Protein AF-D6PJL1-F1 (afdb_monomer_lite)

Organism: NCBI:txid743603

Sequence (103 aa):
MKKSVTLFTAVFIALPLMNCSSAPKKDPMLELKQLITLYEQDRPKFVVQKQNIIQESGCARANRLRAAADTLASEAAMQPGDSDTIVRIQMEMQQAQKECEAR

Structure (mmCIF, N/CA/C/O backbone):
data_AF-D6PJL1-F1
#
_entry.id   AF-D6PJL1-F1
#
loop_
_atom_site.group_PDB
_atom_site.id
_atom_site.type_symbol
_atom_site.label_atom_id
_atom_site.label_alt_id
_atom_site.label_comp_id
_atom_site.label_asym_id
_atom_site.label_entity_id
_atom_site.label_seq_id
_atom_site.pdbx_PDB_ins_code
_atom_site.Cartn_x
_atom_site.Cartn_y
_atom_site.Cartn_z
_atom_site.occupancy
_atom_site.B_iso_or_equiv
_atom_site.auth_seq_id
_atom_site.auth_comp_id
_atom_site.auth_asym_id
_atom_site.auth_atom_id
_atom_site.pdbx_PDB_model_num
ATOM 1 N N . MET A 1 1 ? -8.270 49.785 -64.379 1.00 43.12 1 MET A N 1
ATOM 2 C CA . MET A 1 1 ? -8.338 50.038 -62.922 1.00 43.12 1 MET A CA 1
ATOM 3 C C . MET A 1 1 ? -7.620 48.898 -62.200 1.00 43.12 1 MET A C 1
ATOM 5 O O . MET A 1 1 ? -8.167 47.808 -62.113 1.00 43.12 1 MET A O 1
ATOM 9 N N . LYS A 1 2 ? -6.355 49.099 -61.802 1.00 40.72 2 LYS A N 1
ATOM 10 C CA . LYS A 1 2 ? -5.525 48.103 -61.095 1.00 40.72 2 LYS A CA 1
ATOM 11 C C . LYS A 1 2 ? -5.709 48.299 -59.587 1.00 40.72 2 LYS A C 1
ATOM 13 O O . LYS A 1 2 ? -5.487 49.402 -59.099 1.00 40.72 2 LYS A O 1
ATOM 18 N N . LYS A 1 3 ? -6.146 47.260 -58.871 1.00 47.81 3 LYS A N 1
ATOM 19 C CA . LYS A 1 3 ? -6.275 47.266 -57.408 1.00 47.81 3 LYS A CA 1
ATOM 20 C C . LYS A 1 3 ? -4.922 46.891 -56.795 1.00 47.81 3 LYS A C 1
ATOM 22 O O . LYS A 1 3 ? -4.499 45.749 -56.931 1.00 47.81 3 LYS A O 1
ATOM 27 N N . SER A 1 4 ? -4.269 47.851 -56.145 1.00 48.78 4 SER A N 1
ATOM 28 C CA . SER A 1 4 ? -3.229 47.594 -55.143 1.00 48.78 4 SER A CA 1
ATOM 29 C C . SER A 1 4 ? -3.907 47.497 -53.784 1.00 48.78 4 SER A C 1
ATOM 31 O O . SER A 1 4 ? -4.576 48.445 -53.381 1.00 48.78 4 SER A O 1
ATOM 33 N N . VAL A 1 5 ? -3.726 46.383 -53.077 1.00 51.28 5 VAL A N 1
ATOM 34 C CA . VAL A 1 5 ? -3.953 46.323 -51.630 1.00 51.28 5 VAL A CA 1
ATOM 35 C C . VAL A 1 5 ? -2.747 45.638 -51.001 1.00 51.28 5 VAL A C 1
ATOM 37 O O . VAL A 1 5 ? -2.339 44.548 -51.393 1.00 51.28 5 VAL A O 1
ATOM 40 N N . THR A 1 6 ? -2.155 46.391 -50.090 1.00 53.69 6 THR A N 1
ATOM 41 C CA . THR A 1 6 ? -0.878 46.229 -49.410 1.00 53.69 6 THR A CA 1
ATOM 42 C C . THR A 1 6 ? -0.879 45.040 -48.444 1.00 53.69 6 THR A C 1
ATOM 44 O O . THR A 1 6 ? -1.856 44.816 -47.732 1.00 53.69 6 THR A O 1
ATOM 47 N N . LEU A 1 7 ? 0.235 44.299 -48.421 1.00 49.84 7 LEU A N 1
ATOM 48 C CA . LEU A 1 7 ? 0.531 43.213 -47.483 1.00 49.84 7 LEU A CA 1
ATOM 49 C C . LEU A 1 7 ? 0.467 43.700 -46.024 1.00 49.84 7 LEU A C 1
ATOM 51 O O . LEU A 1 7 ? 1.181 44.630 -45.656 1.00 49.84 7 LEU A O 1
ATOM 55 N N . PHE A 1 8 ? -0.294 42.999 -45.182 1.00 47.38 8 PHE A N 1
ATOM 56 C CA . PHE A 1 8 ? -0.097 42.999 -43.732 1.00 47.38 8 PHE A CA 1
ATOM 57 C C . PHE A 1 8 ? 0.688 41.744 -43.350 1.00 47.38 8 PHE A C 1
ATOM 59 O O . PHE A 1 8 ? 0.154 40.637 -43.301 1.00 47.38 8 PHE A O 1
ATOM 66 N N . THR A 1 9 ? 1.980 41.923 -43.103 1.00 54.47 9 THR A N 1
ATOM 67 C CA . THR A 1 9 ? 2.867 40.908 -42.537 1.00 54.47 9 THR A CA 1
ATOM 68 C C . THR A 1 9 ? 2.539 40.762 -41.050 1.00 54.47 9 THR A C 1
ATOM 70 O O . THR A 1 9 ? 3.019 41.528 -40.218 1.00 54.47 9 THR A O 1
ATOM 73 N N . ALA A 1 10 ? 1.689 39.797 -40.698 1.00 56.91 10 ALA A N 1
ATOM 74 C CA . ALA A 1 10 ? 1.523 39.373 -39.313 1.00 56.91 10 ALA A CA 1
ATOM 75 C C . ALA A 1 10 ? 2.701 38.460 -38.944 1.00 56.91 10 ALA A C 1
ATOM 77 O O . ALA A 1 10 ? 2.773 37.304 -39.359 1.00 56.91 10 ALA A O 1
ATOM 78 N N . VAL A 1 11 ? 3.656 39.009 -38.195 1.00 50.44 11 VAL A N 1
ATOM 79 C CA . VAL A 1 11 ? 4.728 38.251 -37.544 1.00 50.44 11 VAL A CA 1
ATOM 80 C C . VAL A 1 11 ? 4.085 37.380 -36.465 1.00 50.44 11 VAL A C 1
ATOM 82 O O . VAL A 1 11 ? 3.757 37.851 -35.379 1.00 50.44 11 VAL A O 1
ATOM 85 N N . PHE A 1 12 ? 3.868 36.103 -36.780 1.00 52.56 12 PHE A N 1
ATOM 86 C CA . PHE A 1 12 ? 3.524 35.090 -35.791 1.00 52.56 12 PHE A CA 1
ATOM 87 C C . PHE A 1 12 ? 4.777 34.774 -34.976 1.00 52.56 12 PHE A C 1
ATOM 89 O O . PHE A 1 12 ? 5.690 34.091 -35.436 1.00 52.56 12 PHE A O 1
ATOM 96 N N . ILE A 1 13 ? 4.818 35.296 -33.754 1.00 58.56 13 ILE A N 1
ATOM 97 C CA . ILE A 1 13 ? 5.782 34.897 -32.733 1.00 58.56 13 ILE A CA 1
ATOM 98 C C . ILE A 1 13 ? 5.422 33.462 -32.332 1.00 58.56 13 ILE A C 1
ATOM 100 O O . ILE A 1 13 ? 4.559 33.234 -31.487 1.00 58.56 13 ILE A O 1
ATOM 104 N N . ALA A 1 14 ? 6.057 32.482 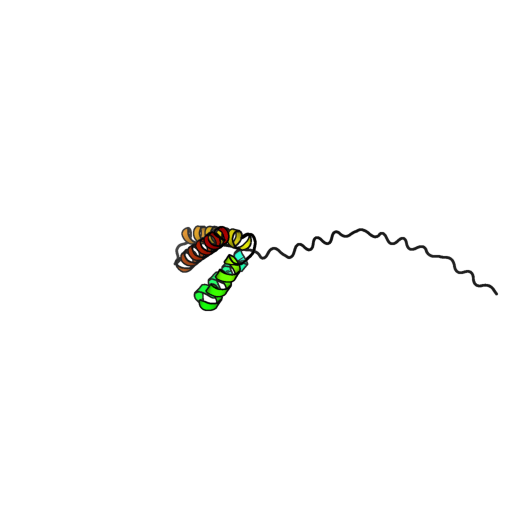-32.972 1.00 51.84 14 ALA A N 1
ATOM 105 C CA . ALA A 1 14 ? 6.023 31.096 -32.532 1.00 51.84 14 ALA A CA 1
ATOM 106 C C . ALA A 1 14 ? 6.932 30.956 -31.303 1.00 51.84 14 ALA A C 1
ATOM 108 O O . ALA A 1 14 ? 8.104 30.603 -31.410 1.00 51.84 14 ALA A O 1
ATOM 109 N N . LEU A 1 15 ? 6.393 31.267 -30.122 1.00 56.78 15 LEU A N 1
ATOM 110 C CA . LEU A 1 15 ? 6.941 30.743 -28.876 1.00 56.78 15 LEU A CA 1
ATOM 111 C C . LEU A 1 15 ? 6.747 29.220 -28.899 1.00 56.78 15 LEU A C 1
ATOM 113 O O . LEU A 1 15 ? 5.598 28.774 -28.979 1.00 56.78 15 LEU A O 1
ATOM 117 N N . PRO A 1 16 ? 7.809 28.401 -28.799 1.00 44.00 16 PRO A N 1
ATOM 118 C CA . PRO A 1 16 ? 7.633 27.017 -28.413 1.00 44.00 16 PRO A CA 1
ATOM 119 C C . PRO A 1 16 ? 7.187 27.043 -26.952 1.00 44.00 16 PRO A C 1
ATOM 121 O O . PRO A 1 16 ? 7.999 27.093 -26.030 1.00 44.00 16 PRO A O 1
ATOM 124 N N . LEU A 1 17 ? 5.871 27.057 -26.735 1.00 49.62 17 LEU A N 1
ATOM 125 C CA . LEU A 1 17 ? 5.304 26.618 -25.474 1.00 49.62 17 LEU A CA 1
ATOM 126 C C . LEU A 1 17 ? 5.758 25.170 -25.325 1.00 49.62 17 LEU A C 1
ATOM 128 O O . LEU A 1 17 ? 5.206 24.261 -25.944 1.00 49.62 17 LEU A O 1
ATOM 132 N N . MET A 1 18 ? 6.824 24.982 -24.548 1.00 51.22 18 MET A N 1
ATOM 133 C CA . MET A 1 18 ? 7.144 23.720 -23.912 1.00 51.22 18 MET A CA 1
ATOM 134 C C . MET A 1 18 ? 5.905 23.329 -23.116 1.00 51.22 18 MET A C 1
ATOM 136 O O . MET A 1 18 ? 5.737 23.695 -21.956 1.00 51.22 18 MET A O 1
ATOM 140 N N . ASN A 1 19 ? 4.998 22.621 -23.778 1.00 43.97 19 ASN A N 1
ATOM 141 C CA . ASN A 1 19 ? 3.922 21.903 -23.143 1.00 43.97 19 ASN A CA 1
ATOM 142 C C . ASN A 1 19 ? 4.582 20.721 -22.430 1.00 43.97 19 ASN A C 1
ATOM 144 O O . ASN A 1 19 ? 4.570 19.588 -22.907 1.00 43.97 19 ASN A O 1
ATOM 148 N N . CYS A 1 20 ? 5.230 21.007 -21.300 1.00 49.91 20 CYS A N 1
ATOM 149 C CA . CYS A 1 20 ? 5.453 20.015 -20.270 1.00 49.91 20 CYS A CA 1
ATOM 150 C C . CYS A 1 20 ? 4.059 19.601 -19.802 1.00 49.91 20 CYS A C 1
ATOM 152 O O . CYS A 1 20 ? 3.506 20.174 -18.867 1.00 49.91 20 CYS A O 1
ATOM 154 N N . SER A 1 21 ? 3.483 18.617 -20.494 1.00 45.19 21 SER A N 1
ATOM 155 C CA . SER A 1 21 ? 2.363 17.812 -20.023 1.00 45.19 21 SER A CA 1
ATOM 156 C C . SER A 1 21 ? 2.820 17.051 -18.780 1.00 45.19 21 SER A C 1
ATOM 158 O O . SER A 1 21 ? 3.014 15.838 -18.801 1.00 45.19 21 SER A O 1
ATOM 160 N N . SER A 1 22 ? 3.023 17.758 -17.671 1.00 45.81 22 SER A N 1
ATOM 161 C CA . SER A 1 22 ? 2.981 17.158 -16.351 1.00 45.81 22 SER A CA 1
ATOM 162 C C . SER A 1 22 ? 1.528 16.779 -16.121 1.00 45.81 22 SER A C 1
ATOM 164 O O . SER A 1 22 ? 0.739 17.573 -15.609 1.00 45.81 22 SER A O 1
ATOM 166 N N . ALA A 1 23 ? 1.166 15.570 -16.558 1.00 53.62 23 ALA A N 1
ATOM 167 C CA . ALA A 1 23 ? -0.012 14.883 -16.060 1.00 53.62 23 ALA A CA 1
ATOM 168 C C . ALA A 1 23 ? -0.054 15.096 -14.537 1.00 53.62 23 ALA A C 1
ATOM 170 O O . ALA A 1 23 ? 0.995 14.945 -13.895 1.00 53.62 23 ALA A O 1
ATOM 171 N N . PRO A 1 24 ? -1.196 15.505 -13.956 1.00 48.66 24 PRO A N 1
ATOM 172 C CA . PRO A 1 24 ? -1.263 15.763 -12.528 1.00 48.66 24 PRO A CA 1
ATOM 173 C C . PRO A 1 24 ? -0.772 14.505 -11.818 1.00 48.66 24 PRO A C 1
ATOM 175 O O . PRO A 1 24 ? -1.336 13.423 -12.000 1.00 48.66 24 PRO A O 1
ATOM 178 N N . LYS A 1 25 ? 0.336 14.624 -11.073 1.00 56.34 25 LYS A N 1
ATOM 179 C CA . LYS A 1 25 ? 0.808 13.539 -10.215 1.00 56.34 25 LYS A CA 1
ATOM 180 C C . LYS A 1 25 ? -0.364 13.230 -9.288 1.00 56.34 25 LYS A C 1
ATOM 182 O O . LYS A 1 25 ? -0.719 14.078 -8.474 1.00 56.34 25 LYS A O 1
ATOM 187 N N . LYS A 1 26 ? -1.022 12.081 -9.482 1.00 70.56 26 LYS A N 1
ATOM 188 C CA . LYS A 1 26 ? -2.114 11.639 -8.608 1.00 70.56 26 LYS A CA 1
ATOM 189 C C . LYS A 1 26 ? -1.592 11.694 -7.175 1.00 70.56 26 LYS A C 1
ATOM 191 O O . LYS A 1 26 ? -0.540 11.118 -6.898 1.00 70.56 26 LYS A O 1
ATOM 196 N N . ASP A 1 27 ? -2.288 12.434 -6.317 1.00 89.94 27 ASP A N 1
ATOM 197 C CA . ASP A 1 27 ? -1.929 12.567 -4.909 1.00 89.94 27 ASP A CA 1
ATOM 198 C C . ASP A 1 27 ? -1.885 11.162 -4.278 1.00 89.94 27 ASP A C 1
ATOM 200 O O . ASP A 1 27 ? -2.907 10.462 -4.289 1.00 89.94 27 ASP A O 1
ATOM 204 N N . PRO A 1 28 ? -0.722 10.716 -3.765 1.00 93.44 28 PRO A N 1
ATOM 205 C CA . PRO A 1 28 ? -0.579 9.377 -3.212 1.00 93.44 28 PRO A CA 1
ATOM 206 C C . PRO A 1 28 ? -1.486 9.147 -1.999 1.00 93.44 28 PRO A C 1
ATOM 208 O O . PRO A 1 28 ? -1.896 8.013 -1.776 1.00 93.44 28 PRO A O 1
ATOM 211 N N . MET A 1 29 ? -1.855 10.192 -1.252 1.00 95.19 29 MET A N 1
ATOM 212 C CA . MET A 1 29 ? -2.764 10.068 -0.113 1.00 95.19 29 MET A CA 1
ATOM 213 C C . MET A 1 29 ? -4.209 9.841 -0.568 1.00 95.19 29 MET A C 1
ATOM 215 O O . MET A 1 29 ? -4.923 9.018 0.004 1.00 95.19 29 MET A O 1
ATOM 219 N N . LEU A 1 30 ? -4.651 10.531 -1.624 1.00 95.25 30 LEU A N 1
ATOM 220 C CA . LEU A 1 30 ? -5.977 10.304 -2.207 1.00 95.25 30 LEU A CA 1
ATOM 221 C C . LEU A 1 30 ? -6.082 8.893 -2.795 1.00 95.25 30 LEU A C 1
ATOM 223 O O . LEU A 1 30 ? -7.077 8.201 -2.587 1.00 95.25 30 LEU A O 1
ATOM 227 N N . GLU A 1 31 ? -5.043 8.464 -3.507 1.00 95.19 31 GLU A N 1
ATOM 228 C CA . GLU A 1 31 ? -4.963 7.118 -4.065 1.00 95.19 31 GLU A CA 1
ATOM 229 C C . GLU A 1 31 ? -4.954 6.050 -2.959 1.00 95.19 31 GLU A C 1
ATOM 231 O O . GLU A 1 31 ? -5.690 5.067 -3.043 1.00 95.19 31 GLU A O 1
ATOM 236 N N . LEU A 1 32 ? -4.200 6.266 -1.879 1.00 96.75 32 LEU A N 1
ATOM 237 C CA . LEU A 1 32 ? -4.200 5.375 -0.722 1.00 96.75 32 LEU A CA 1
ATOM 238 C C . LEU A 1 32 ? -5.581 5.284 -0.062 1.00 96.75 32 LEU A C 1
ATOM 240 O O . LEU A 1 32 ? -6.030 4.186 0.255 1.00 96.75 32 LEU A O 1
ATOM 244 N N . LYS A 1 33 ? -6.294 6.405 0.100 1.00 95.62 33 LYS A N 1
ATOM 245 C CA . LYS A 1 33 ? -7.666 6.408 0.638 1.00 95.62 33 LYS A CA 1
ATOM 246 C C . LYS A 1 33 ? -8.621 5.584 -0.221 1.00 95.62 33 LYS A C 1
ATOM 248 O O . LYS A 1 33 ? -9.421 4.830 0.322 1.00 95.62 33 LYS A O 1
ATOM 253 N N . GLN A 1 34 ? -8.495 5.658 -1.546 1.00 96.06 34 GLN A N 1
ATOM 254 C CA . GLN A 1 34 ? -9.262 4.792 -2.447 1.00 96.06 34 GLN A CA 1
ATOM 255 C C . GLN A 1 34 ? -8.924 3.312 -2.226 1.00 96.06 34 GLN A C 1
ATOM 257 O O . GLN A 1 34 ? -9.828 2.482 -2.195 1.00 96.06 34 GLN A O 1
ATOM 262 N N . LEU A 1 35 ? -7.646 2.972 -2.029 1.00 96.56 35 LEU A N 1
ATOM 263 C CA . LEU A 1 35 ? -7.229 1.600 -1.722 1.00 96.56 35 LEU A CA 1
ATOM 264 C C . LEU A 1 35 ? -7.771 1.112 -0.372 1.00 96.56 35 LEU A C 1
ATOM 266 O O . LEU A 1 35 ? -8.193 -0.037 -0.291 1.00 96.56 35 LEU A O 1
ATOM 270 N N . ILE A 1 36 ? -7.821 1.970 0.651 1.00 96.25 36 ILE A N 1
ATOM 271 C CA . ILE A 1 36 ? -8.448 1.660 1.947 1.00 96.25 36 ILE A CA 1
ATOM 272 C C . ILE A 1 36 ? -9.934 1.352 1.749 1.00 96.25 36 ILE A C 1
ATOM 274 O O . ILE A 1 36 ? -10.396 0.294 2.167 1.00 96.25 36 ILE A O 1
ATOM 278 N N . THR A 1 37 ? -10.663 2.208 1.026 1.00 96.50 37 THR A N 1
ATOM 279 C CA . THR A 1 37 ? -12.079 1.966 0.713 1.00 96.50 37 THR A CA 1
ATOM 280 C C . THR A 1 37 ? -12.274 0.640 -0.020 1.00 96.50 37 THR A C 1
ATOM 282 O O . THR A 1 37 ? -13.168 -0.128 0.326 1.00 96.50 37 THR A O 1
ATOM 285 N N . LEU A 1 38 ? -11.421 0.321 -1.000 1.00 96.69 38 LEU A N 1
ATOM 286 C CA . LEU A 1 38 ? -11.469 -0.979 -1.671 1.00 96.69 38 LEU A CA 1
ATOM 287 C C . LEU A 1 38 ? -11.167 -2.127 -0.701 1.00 96.69 38 LEU A C 1
ATOM 289 O O . LEU A 1 38 ? -11.824 -3.154 -0.756 1.00 96.69 38 LEU A O 1
ATOM 293 N N . TYR A 1 39 ? -10.217 -1.980 0.214 1.00 96.06 39 TYR A N 1
ATOM 294 C CA . TYR A 1 39 ? -9.890 -3.029 1.180 1.00 96.06 39 TYR A CA 1
ATOM 295 C C . TYR A 1 39 ? -11.018 -3.318 2.178 1.00 96.06 39 TYR A C 1
ATOM 297 O O . TYR A 1 39 ? -11.149 -4.457 2.636 1.00 96.06 39 TYR A O 1
ATOM 305 N N . GLU A 1 40 ? -11.827 -2.312 2.503 1.00 95.56 40 GLU A N 1
ATOM 306 C CA . GLU A 1 40 ? -12.985 -2.441 3.390 1.00 95.56 40 GLU A CA 1
ATOM 307 C C . GLU A 1 40 ? -14.228 -2.949 2.654 1.00 95.56 40 GLU A C 1
ATOM 309 O O . GLU A 1 40 ? -14.956 -3.787 3.181 1.00 95.56 40 GLU A O 1
ATOM 314 N N . GLN A 1 41 ? -14.469 -2.462 1.434 1.00 96.44 41 GLN A N 1
ATOM 315 C CA . GLN A 1 41 ? -15.743 -2.654 0.732 1.00 96.44 41 GLN A CA 1
ATOM 316 C C . GLN A 1 41 ? -15.676 -3.678 -0.410 1.00 96.44 41 GLN A C 1
ATOM 318 O O . GLN A 1 41 ? -16.691 -4.280 -0.752 1.00 96.44 41 GLN A O 1
ATOM 323 N N . ASP A 1 42 ? -14.506 -3.881 -1.022 1.00 97.19 42 ASP A N 1
ATOM 324 C CA . ASP A 1 42 ? -14.316 -4.733 -2.203 1.00 97.19 42 ASP A CA 1
ATOM 325 C C . ASP A 1 42 ? -12.878 -5.289 -2.271 1.00 97.19 42 ASP A C 1
ATOM 327 O O . ASP A 1 42 ? -12.046 -4.917 -3.111 1.00 97.19 42 ASP A O 1
ATOM 331 N N . ARG A 1 43 ? -12.575 -6.194 -1.331 1.00 94.88 43 ARG A N 1
ATOM 332 C CA . ARG A 1 43 ? -11.272 -6.873 -1.203 1.00 94.88 43 ARG A CA 1
ATOM 333 C C . ARG A 1 43 ? -10.738 -7.427 -2.535 1.00 94.88 43 ARG A C 1
ATOM 335 O O . ARG A 1 43 ? -9.552 -7.227 -2.802 1.00 94.88 43 ARG A O 1
ATOM 342 N N . PRO A 1 44 ? -11.541 -8.082 -3.399 1.00 97.94 44 PRO A N 1
ATOM 343 C CA . PRO A 1 44 ? -11.068 -8.528 -4.709 1.00 97.94 44 PRO A CA 1
ATOM 344 C C . PRO A 1 44 ? -10.51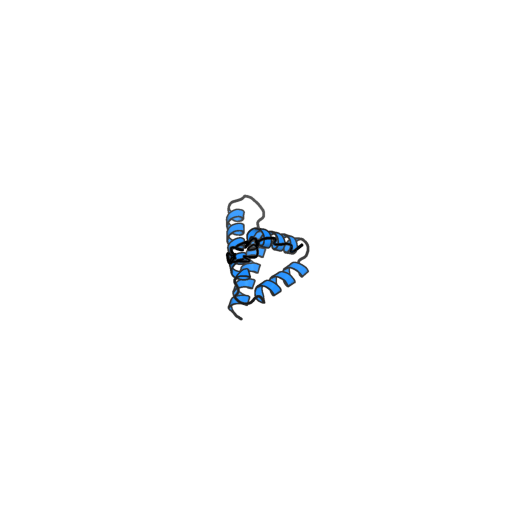6 -7.392 -5.581 1.00 97.94 44 PRO A C 1
ATOM 346 O O . PRO A 1 44 ? -9.435 -7.535 -6.156 1.00 97.94 44 PRO A O 1
ATOM 349 N N . LYS A 1 45 ? -11.196 -6.238 -5.648 1.00 96.94 45 LYS A N 1
ATOM 350 C CA . LYS A 1 45 ? -10.679 -5.079 -6.396 1.0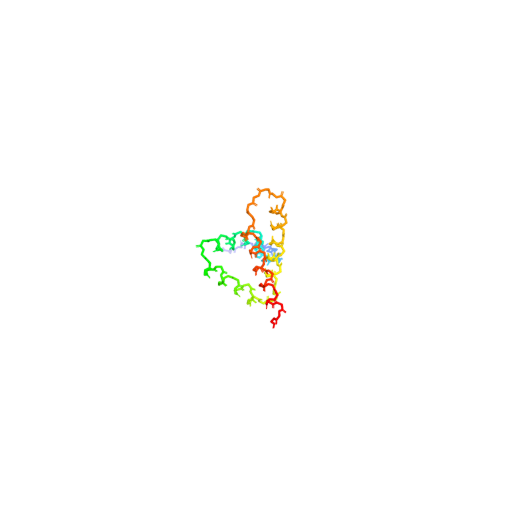0 96.94 45 LYS A CA 1
ATOM 351 C C . LYS A 1 45 ? -9.402 -4.517 -5.789 1.00 96.94 45 LYS A C 1
ATOM 353 O O . LYS A 1 45 ? -8.512 -4.122 -6.544 1.00 96.94 45 LYS A O 1
ATOM 358 N N . PHE A 1 46 ? -9.284 -4.502 -4.462 1.00 97.81 46 PHE A N 1
ATOM 359 C CA . PHE A 1 46 ? -8.035 -4.121 -3.802 1.00 97.81 46 PHE A CA 1
ATOM 360 C C . PHE A 1 46 ? -6.867 -5.008 -4.256 1.00 97.81 46 PHE A C 1
ATOM 362 O O . PHE A 1 46 ? -5.826 -4.487 -4.653 1.00 97.81 46 PHE A O 1
ATOM 369 N N . VAL A 1 47 ? -7.051 -6.334 -4.276 1.00 97.81 47 VAL A N 1
ATOM 370 C CA . VAL A 1 47 ? -6.011 -7.285 -4.712 1.00 97.81 47 VAL A CA 1
ATOM 371 C C . VAL A 1 47 ? -5.580 -7.012 -6.154 1.00 97.81 47 VAL A C 1
ATOM 373 O O . VAL A 1 47 ? -4.383 -6.968 -6.434 1.00 97.81 47 VAL A O 1
ATOM 376 N N . VAL A 1 48 ? -6.527 -6.755 -7.060 1.00 98.00 48 VAL A N 1
ATOM 377 C CA . VAL A 1 48 ? -6.214 -6.390 -8.453 1.00 98.00 48 VAL A CA 1
ATOM 378 C C . VAL A 1 48 ? -5.411 -5.088 -8.518 1.00 98.00 48 VAL A C 1
ATOM 380 O O . VAL A 1 48 ? -4.407 -5.018 -9.226 1.00 98.00 48 VAL A O 1
ATOM 383 N N . GLN A 1 49 ? -5.800 -4.060 -7.759 1.00 97.25 49 GLN A N 1
ATOM 384 C CA . GLN A 1 49 ? -5.047 -2.803 -7.723 1.00 97.25 49 GLN A CA 1
ATOM 385 C C . GLN A 1 49 ? -3.638 -2.985 -7.156 1.00 97.25 49 GLN A C 1
ATOM 387 O O . GLN A 1 49 ? -2.694 -2.429 -7.715 1.00 97.25 49 GLN A O 1
ATOM 392 N N . LYS A 1 50 ? -3.475 -3.803 -6.111 1.00 97.38 50 LYS A N 1
ATOM 393 C CA . LYS A 1 50 ? -2.165 -4.169 -5.561 1.00 97.38 50 LYS A CA 1
ATOM 394 C C . LYS A 1 50 ? -1.286 -4.838 -6.619 1.00 97.38 50 LYS A C 1
ATOM 396 O O . LYS A 1 50 ? -0.143 -4.429 -6.797 1.00 97.38 50 LYS A O 1
ATOM 401 N N . GLN A 1 51 ? -1.824 -5.797 -7.372 1.00 97.75 51 GLN A N 1
ATOM 402 C CA . GLN A 1 51 ? -1.092 -6.440 -8.469 1.00 97.75 51 GLN A CA 1
ATOM 403 C C . GLN A 1 51 ? -0.687 -5.442 -9.559 1.00 97.75 51 GLN A C 1
ATOM 405 O O . GLN A 1 51 ? 0.451 -5.467 -10.015 1.00 97.75 51 GLN A O 1
ATOM 410 N N . ASN A 1 52 ? -1.557 -4.492 -9.910 1.00 96.81 52 ASN A N 1
ATOM 411 C CA . ASN A 1 52 ? -1.212 -3.434 -10.864 1.00 96.81 52 ASN A CA 1
ATOM 412 C C . ASN A 1 52 ? -0.088 -2.515 -10.353 1.00 96.81 52 ASN A C 1
ATOM 414 O O . ASN A 1 52 ? 0.703 -2.024 -11.151 1.00 96.81 52 ASN A O 1
ATOM 418 N N . ILE A 1 53 ? -0.013 -2.268 -9.039 1.00 96.56 53 ILE A N 1
ATOM 419 C CA . ILE A 1 53 ? 1.084 -1.505 -8.419 1.00 96.56 53 ILE A CA 1
ATOM 420 C C . ILE A 1 53 ? 2.402 -2.280 -8.533 1.00 96.56 53 ILE A C 1
ATOM 422 O O . ILE A 1 53 ? 3.409 -1.700 -8.927 1.00 96.56 53 ILE A O 1
ATOM 426 N N . ILE A 1 54 ? 2.386 -3.582 -8.230 1.00 97.06 54 ILE A N 1
ATOM 427 C CA . ILE A 1 54 ? 3.558 -4.473 -8.329 1.00 97.06 54 ILE A CA 1
ATOM 428 C C . ILE A 1 54 ? 4.048 -4.593 -9.779 1.00 97.06 54 ILE A C 1
ATOM 430 O O . ILE A 1 54 ? 5.244 -4.736 -10.041 1.00 97.06 54 ILE A O 1
ATOM 434 N N . GLN A 1 55 ? 3.118 -4.560 -10.734 1.00 95.44 55 GLN A N 1
ATOM 435 C CA . GLN A 1 55 ? 3.411 -4.754 -12.149 1.00 95.44 55 GLN A CA 1
ATOM 436 C C . GLN A 1 55 ? 3.936 -3.500 -12.860 1.00 95.44 55 GLN A C 1
ATOM 438 O O . GLN A 1 55 ? 4.505 -3.627 -13.946 1.00 95.44 55 GLN A O 1
ATOM 443 N N . GLU A 1 56 ? 3.789 -2.317 -12.259 1.00 93.31 56 GLU A N 1
ATOM 444 C CA . GLU A 1 56 ? 4.220 -1.049 -12.847 1.00 93.31 56 GLU A CA 1
ATOM 445 C C . GLU A 1 56 ? 5.747 -0.963 -12.984 1.00 93.31 56 GLU A C 1
ATOM 447 O O . GLU A 1 56 ? 6.504 -1.245 -12.056 1.00 93.31 56 GLU A O 1
ATOM 452 N N . SER A 1 57 ? 6.216 -0.524 -14.153 1.00 86.62 57 SER A N 1
ATOM 453 C CA . SER A 1 57 ? 7.643 -0.346 -14.412 1.00 86.62 57 SER A CA 1
ATOM 454 C C . SER A 1 57 ? 8.243 0.749 -13.526 1.00 86.62 57 SER A C 1
ATOM 456 O O . SER A 1 57 ? 7.760 1.882 -13.522 1.00 86.62 57 SER A O 1
ATOM 458 N N . GLY A 1 58 ? 9.341 0.436 -12.835 1.00 88.50 58 GLY A N 1
ATOM 459 C CA . GLY A 1 58 ? 10.140 1.413 -12.089 1.00 88.50 58 GLY A CA 1
ATOM 460 C C . GLY A 1 58 ? 9.670 1.704 -10.661 1.00 88.50 58 GLY A C 1
ATOM 461 O O . GLY A 1 58 ? 10.216 2.610 -10.039 1.00 88.50 58 GLY A O 1
ATOM 462 N N . CYS A 1 59 ? 8.675 0.977 -10.138 1.00 95.06 59 CYS A N 1
ATOM 463 C CA . CYS A 1 59 ? 8.250 0.966 -8.725 1.00 95.06 59 CYS A CA 1
ATOM 464 C C . CYS A 1 59 ? 7.900 2.320 -8.076 1.00 95.06 59 CYS A C 1
ATOM 466 O O . CYS A 1 59 ? 7.580 2.378 -6.890 1.00 95.06 59 CYS A O 1
ATOM 468 N N . ALA A 1 60 ? 7.866 3.417 -8.838 1.00 95.00 60 ALA A N 1
ATOM 469 C CA . ALA A 1 60 ? 7.624 4.760 -8.318 1.00 95.00 60 ALA A CA 1
ATOM 470 C C . ALA A 1 60 ? 6.252 4.883 -7.638 1.00 95.00 60 ALA A C 1
ATOM 472 O O . ALA A 1 60 ? 6.118 5.552 -6.610 1.00 95.00 60 ALA A O 1
ATOM 473 N N . ARG A 1 61 ? 5.228 4.215 -8.187 1.00 94.94 61 ARG A N 1
ATOM 474 C CA . ARG A 1 61 ? 3.896 4.140 -7.579 1.00 94.94 61 ARG A CA 1
ATOM 475 C C . ARG A 1 61 ? 3.890 3.338 -6.277 1.00 94.94 61 ARG A C 1
ATOM 477 O O . ARG A 1 61 ? 3.279 3.784 -5.310 1.00 94.94 61 ARG A O 1
ATOM 484 N N . ALA A 1 62 ? 4.586 2.203 -6.225 1.00 96.88 62 ALA A N 1
ATOM 485 C CA . ALA A 1 62 ? 4.687 1.404 -5.006 1.00 96.88 62 ALA A CA 1
ATOM 486 C C . ALA A 1 62 ? 5.392 2.192 -3.887 1.00 96.88 62 ALA A C 1
ATOM 488 O O . ALA A 1 62 ? 4.874 2.283 -2.776 1.00 96.88 62 ALA A O 1
ATOM 489 N N . ASN A 1 63 ? 6.490 2.877 -4.219 1.00 97.31 63 ASN A N 1
ATOM 490 C CA . ASN A 1 63 ? 7.273 3.680 -3.275 1.00 97.31 63 ASN A CA 1
ATOM 491 C C . ASN A 1 63 ? 6.474 4.857 -2.701 1.00 97.31 63 ASN A C 1
ATOM 493 O O . ASN A 1 63 ? 6.486 5.089 -1.492 1.00 97.31 63 ASN A O 1
ATOM 497 N N . ARG A 1 64 ? 5.733 5.598 -3.541 1.00 96.56 64 ARG A N 1
ATOM 498 C CA . ARG A 1 64 ? 4.918 6.727 -3.051 1.00 96.56 64 ARG A CA 1
ATOM 499 C C . ARG A 1 64 ? 3.733 6.268 -2.194 1.00 96.56 64 ARG A C 1
ATOM 501 O O . ARG A 1 64 ? 3.407 6.939 -1.221 1.00 96.56 64 ARG A O 1
ATOM 508 N N . LEU A 1 65 ? 3.104 5.137 -2.532 1.00 97.38 65 LEU A N 1
ATOM 509 C CA . LEU A 1 65 ? 1.979 4.591 -1.763 1.00 97.38 65 LEU A CA 1
ATOM 510 C C . LEU A 1 65 ? 2.437 3.995 -0.433 1.00 97.38 65 LEU A C 1
ATOM 512 O O . LEU A 1 65 ? 1.772 4.197 0.580 1.00 97.38 65 LEU A O 1
ATOM 516 N N . ARG A 1 66 ? 3.604 3.342 -0.410 1.00 97.75 66 ARG A N 1
ATOM 517 C CA . ARG A 1 66 ? 4.283 2.929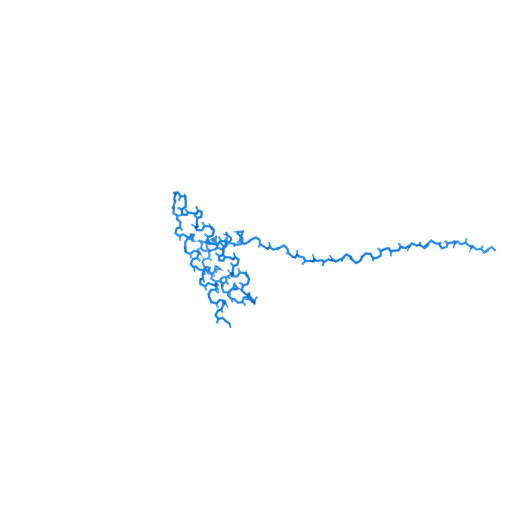 0.820 1.00 97.75 66 ARG A CA 1
ATOM 518 C C . ARG A 1 66 ? 4.488 4.111 1.762 1.00 97.75 66 ARG A C 1
ATOM 520 O O . ARG A 1 66 ? 4.096 4.020 2.922 1.00 97.75 66 ARG A O 1
ATOM 527 N N . ALA A 1 67 ? 5.099 5.187 1.262 1.00 97.31 67 ALA A N 1
ATOM 528 C CA . ALA A 1 67 ? 5.397 6.372 2.060 1.00 97.31 67 ALA A CA 1
ATOM 529 C C . ALA A 1 67 ? 4.115 7.017 2.607 1.00 97.31 67 ALA A C 1
ATOM 531 O O . ALA A 1 67 ? 4.037 7.315 3.794 1.00 97.31 67 ALA A O 1
ATOM 532 N N . ALA A 1 68 ? 3.078 7.149 1.773 1.00 96.94 68 ALA A N 1
ATOM 533 C CA . ALA A 1 68 ? 1.778 7.646 2.219 1.00 96.94 68 ALA A CA 1
ATOM 534 C C . ALA A 1 68 ? 1.153 6.753 3.306 1.00 96.94 68 ALA A C 1
ATOM 536 O O . ALA A 1 68 ? 0.565 7.270 4.254 1.00 96.94 68 ALA A O 1
ATOM 537 N N . ALA A 1 69 ? 1.297 5.428 3.199 1.00 97.00 69 ALA A N 1
ATOM 538 C CA . ALA A 1 69 ? 0.761 4.495 4.185 1.00 97.00 69 ALA A CA 1
ATOM 539 C C . ALA A 1 69 ? 1.517 4.538 5.519 1.00 97.00 69 ALA A C 1
ATOM 541 O O . ALA A 1 69 ? 0.883 4.419 6.562 1.00 97.00 69 ALA A O 1
ATOM 542 N N . ASP A 1 70 ? 2.835 4.768 5.507 1.00 96.69 70 ASP A N 1
ATOM 543 C CA . ASP A 1 70 ? 3.600 5.039 6.734 1.00 96.69 70 ASP A CA 1
ATOM 544 C C . ASP A 1 70 ? 3.147 6.323 7.420 1.00 96.69 70 ASP A C 1
ATOM 546 O O . ASP A 1 70 ? 2.944 6.327 8.633 1.00 96.69 70 ASP A O 1
ATOM 550 N N . THR A 1 71 ? 2.962 7.403 6.654 1.00 95.88 71 THR A N 1
ATOM 551 C CA . THR A 1 71 ? 2.457 8.667 7.198 1.00 95.88 71 THR A CA 1
ATOM 552 C C . THR A 1 71 ? 1.089 8.465 7.841 1.00 95.88 71 THR A C 1
ATOM 554 O O . THR A 1 71 ? 0.910 8.818 9.003 1.00 95.88 71 THR A O 1
ATOM 557 N N . LEU A 1 72 ? 0.155 7.821 7.136 1.00 94.62 72 LEU A N 1
ATOM 558 C CA . LEU A 1 72 ? -1.189 7.583 7.657 1.00 94.62 72 LEU A CA 1
ATOM 559 C C . LEU A 1 72 ? -1.186 6.676 8.897 1.00 94.62 72 LEU A C 1
ATOM 561 O O . LEU A 1 72 ? -1.909 6.945 9.852 1.00 94.62 72 LEU A O 1
ATOM 565 N N . ALA A 1 73 ? -0.370 5.619 8.910 1.00 93.69 73 ALA A N 1
ATOM 566 C CA . ALA A 1 73 ? -0.239 4.743 10.071 1.00 93.69 73 ALA A CA 1
ATOM 567 C C . ALA A 1 73 ? 0.355 5.476 11.282 1.00 93.69 73 ALA A C 1
ATOM 569 O O . ALA A 1 73 ? -0.123 5.301 12.401 1.00 93.69 73 ALA A O 1
ATOM 570 N N . SER A 1 74 ? 1.347 6.344 11.063 1.00 93.06 74 SER A N 1
ATOM 571 C CA . SER A 1 74 ? 1.912 7.183 12.122 1.00 93.06 74 SER A CA 1
ATOM 572 C C . SER A 1 74 ? 0.890 8.176 12.674 1.00 93.06 74 SER A C 1
ATOM 574 O O . SER A 1 74 ? 0.848 8.381 13.883 1.00 93.06 74 SER A O 1
ATOM 576 N N . GLU A 1 75 ? 0.075 8.795 11.818 1.00 92.19 75 GLU A N 1
ATOM 577 C CA . GLU A 1 75 ? -0.995 9.707 12.239 1.00 92.19 75 GLU A CA 1
ATOM 578 C C . GLU A 1 75 ? -2.078 8.966 13.034 1.00 92.19 75 GLU A C 1
ATOM 580 O O . GLU A 1 75 ? -2.526 9.452 14.072 1.00 92.19 75 GLU A O 1
ATOM 585 N N . ALA A 1 76 ? -2.461 7.767 12.586 1.00 90.44 76 ALA A N 1
ATOM 586 C CA . ALA A 1 76 ? -3.447 6.929 13.260 1.00 90.44 76 ALA A CA 1
ATOM 587 C C . ALA A 1 76 ? -2.962 6.450 14.635 1.00 90.44 76 ALA A C 1
ATOM 589 O O . ALA A 1 76 ? -3.739 6.446 15.583 1.00 90.44 76 ALA A O 1
ATOM 590 N N . ALA A 1 77 ? -1.673 6.123 14.777 1.00 87.75 77 ALA A N 1
ATOM 591 C CA . ALA A 1 77 ? -1.081 5.728 16.056 1.00 87.75 77 ALA A CA 1
ATOM 592 C C . ALA A 1 77 ? -1.101 6.849 17.116 1.00 87.75 77 ALA A C 1
ATOM 594 O O . ALA A 1 77 ? -1.004 6.571 18.310 1.00 87.75 77 ALA A O 1
ATOM 595 N N . MET A 1 78 ? -1.225 8.113 16.696 1.00 87.94 78 MET A N 1
ATOM 596 C CA 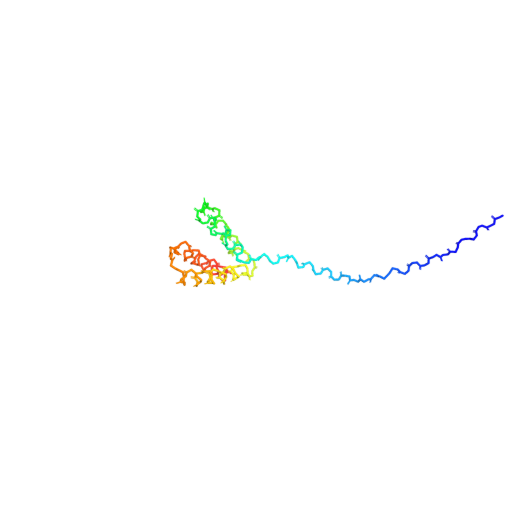. MET A 1 78 ? -1.334 9.268 17.596 1.00 87.94 78 MET A CA 1
ATOM 597 C C . MET A 1 78 ? -2.780 9.578 18.007 1.00 87.94 78 MET A C 1
ATOM 599 O O . MET A 1 78 ? -2.994 10.428 18.872 1.00 87.94 78 MET A O 1
ATOM 603 N N . GLN A 1 79 ? -3.774 8.926 17.397 1.00 84.56 79 GLN A N 1
ATOM 604 C CA . GLN A 1 79 ? -5.190 9.163 17.665 1.00 84.56 79 GLN A CA 1
ATOM 605 C C . GLN A 1 79 ? -5.798 7.990 18.449 1.00 84.56 79 GLN A C 1
ATOM 607 O O . GLN A 1 79 ? -5.521 6.831 18.143 1.00 84.56 79 GLN A O 1
ATOM 612 N N . PRO A 1 80 ? -6.653 8.246 19.453 1.00 69.31 80 PRO A N 1
ATOM 613 C CA . PRO A 1 80 ? -7.400 7.179 20.106 1.00 69.31 80 PRO A CA 1
ATOM 614 C C . PRO A 1 80 ? -8.442 6.606 19.130 1.00 69.31 80 PRO A C 1
ATOM 616 O O . PRO A 1 80 ? -9.399 7.290 18.771 1.00 69.31 80 PRO A O 1
ATOM 619 N N . GLY A 1 81 ? -8.263 5.356 18.698 1.00 79.00 81 GLY A N 1
ATOM 620 C CA . GLY A 1 81 ? -9.186 4.681 17.783 1.00 79.00 81 GLY A CA 1
ATOM 621 C C . GLY A 1 81 ? -8.686 3.321 17.292 1.00 79.00 81 GLY A C 1
ATOM 622 O O . GLY A 1 81 ? -7.546 2.935 17.551 1.00 79.00 81 GLY A O 1
ATOM 623 N N . ASP A 1 82 ? -9.557 2.600 16.584 1.00 74.38 82 ASP A N 1
ATOM 624 C CA . ASP A 1 82 ? -9.197 1.368 15.878 1.00 74.38 82 ASP A CA 1
ATOM 625 C C . ASP A 1 82 ? -8.425 1.721 14.596 1.00 74.38 82 ASP A C 1
ATOM 627 O O . ASP A 1 82 ? -8.938 2.405 13.708 1.00 74.38 82 ASP A O 1
ATOM 631 N N . SER A 1 83 ? -7.166 1.287 14.531 1.00 87.56 83 SER A N 1
ATOM 632 C CA . SER A 1 83 ? -6.256 1.527 13.406 1.00 87.56 83 SER A CA 1
ATOM 633 C C . SER A 1 83 ? -5.918 0.243 12.642 1.00 87.56 83 SER A C 1
ATOM 635 O O . SER A 1 83 ? -5.061 0.268 11.754 1.00 87.56 83 SER A O 1
ATOM 637 N N . ASP A 1 84 ? -6.618 -0.865 12.912 1.00 91.31 84 ASP A N 1
ATOM 638 C CA . ASP A 1 84 ? -6.313 -2.183 12.347 1.00 91.31 84 ASP A CA 1
ATOM 639 C C . ASP A 1 84 ? -6.315 -2.179 10.816 1.00 91.31 84 ASP A C 1
ATOM 641 O O . ASP A 1 84 ? -5.413 -2.736 10.183 1.00 91.31 84 ASP A O 1
ATOM 645 N N . THR A 1 85 ? -7.301 -1.527 10.190 1.00 93.06 85 THR A N 1
ATOM 646 C CA . THR A 1 85 ? -7.357 -1.415 8.725 1.00 93.06 85 THR A CA 1
ATOM 647 C C . THR A 1 85 ? -6.171 -0.628 8.174 1.00 93.06 85 THR A C 1
ATOM 649 O O . THR A 1 85 ? -5.587 -1.028 7.166 1.00 93.06 85 THR A O 1
ATOM 652 N N . ILE A 1 86 ? -5.782 0.465 8.836 1.00 93.38 86 ILE A N 1
ATOM 653 C CA . ILE A 1 86 ? -4.674 1.322 8.397 1.00 93.38 86 ILE A CA 1
ATOM 654 C C . ILE A 1 86 ? -3.355 0.550 8.480 1.00 93.38 86 ILE A C 1
ATOM 656 O O . ILE A 1 86 ? -2.596 0.538 7.511 1.00 93.38 86 ILE A O 1
ATOM 660 N N . VAL A 1 87 ? -3.117 -0.166 9.582 1.00 94.31 87 VAL A N 1
ATOM 661 C CA . VAL A 1 87 ? -1.927 -1.014 9.756 1.00 94.31 87 VAL A CA 1
ATOM 662 C C . VAL A 1 87 ? -1.908 -2.149 8.730 1.00 94.31 87 VAL A C 1
ATOM 664 O O . VAL A 1 87 ? -0.873 -2.419 8.118 1.00 94.31 87 VAL A O 1
ATOM 667 N N . ARG A 1 88 ? -3.050 -2.795 8.465 1.00 95.88 88 ARG A N 1
ATOM 668 C CA . ARG A 1 88 ? -3.139 -3.830 7.421 1.00 95.88 88 ARG A CA 1
ATOM 669 C C . ARG A 1 88 ? -2.794 -3.264 6.048 1.00 95.88 88 ARG A C 1
ATOM 671 O O . ARG A 1 88 ? -1.977 -3.848 5.345 1.00 95.88 88 ARG A O 1
ATOM 678 N N . ILE A 1 89 ? -3.353 -2.114 5.682 1.00 96.00 89 ILE A N 1
ATOM 679 C CA . ILE A 1 89 ? -3.044 -1.443 4.415 1.00 96.00 89 ILE A CA 1
ATOM 680 C C . ILE A 1 89 ? -1.573 -1.040 4.328 1.00 96.00 89 ILE A C 1
ATOM 682 O O . ILE A 1 89 ? -0.962 -1.226 3.275 1.00 96.00 89 ILE A O 1
ATOM 686 N N . GLN A 1 90 ? -0.983 -0.548 5.419 1.00 97.38 90 GLN A N 1
ATOM 687 C CA . GLN A 1 90 ? 0.446 -0.267 5.484 1.00 97.38 90 GLN A CA 1
ATOM 688 C C . GLN A 1 90 ? 1.246 -1.513 5.102 1.00 97.38 90 GLN A C 1
ATOM 690 O O . GLN A 1 90 ? 2.024 -1.436 4.152 1.00 97.38 90 GLN A O 1
ATOM 695 N N . MET A 1 91 ? 0.994 -2.655 5.756 1.00 97.56 91 MET A N 1
ATOM 696 C CA . MET A 1 91 ? 1.647 -3.944 5.480 1.00 97.56 91 MET A CA 1
ATOM 697 C C . MET A 1 91 ? 1.482 -4.392 4.022 1.00 97.56 91 MET A C 1
ATOM 699 O O . MET A 1 91 ? 2.452 -4.802 3.383 1.00 97.56 91 MET A O 1
ATOM 703 N N . GLU A 1 92 ? 0.279 -4.257 3.462 1.00 98.06 92 GLU A N 1
ATOM 704 C CA . GLU A 1 92 ? 0.006 -4.586 2.060 1.00 98.06 92 GLU A CA 1
ATOM 705 C C . GLU A 1 92 ? 0.818 -3.712 1.089 1.00 98.06 92 GLU A C 1
ATOM 707 O O . GLU A 1 92 ? 1.318 -4.216 0.079 1.00 98.06 92 GLU A O 1
ATOM 712 N N . MET A 1 93 ? 0.992 -2.418 1.390 1.00 98.06 93 MET A N 1
ATOM 713 C CA . MET A 1 93 ? 1.824 -1.514 0.587 1.00 98.06 93 MET A CA 1
ATOM 714 C C . MET A 1 93 ? 3.322 -1.802 0.755 1.00 98.06 93 MET A C 1
ATOM 716 O O . MET A 1 93 ? 4.061 -1.687 -0.222 1.00 98.06 93 MET A O 1
ATOM 720 N N . GLN A 1 94 ? 3.780 -2.239 1.939 1.00 97.94 94 GLN A N 1
ATOM 721 C CA . GLN A 1 94 ? 5.165 -2.718 2.110 1.00 97.94 94 GLN A CA 1
ATOM 722 C C . GLN A 1 94 ? 5.436 -3.949 1.258 1.00 97.94 94 GLN A C 1
ATOM 724 O O . GLN A 1 94 ? 6.462 -4.030 0.585 1.00 97.94 94 GLN A O 1
ATOM 729 N N . GLN A 1 95 ? 4.497 -4.893 1.258 1.00 98.12 95 GLN A N 1
ATOM 730 C CA . GLN A 1 95 ? 4.604 -6.082 0.433 1.00 98.12 95 GLN A CA 1
ATOM 731 C C . GLN A 1 95 ? 4.613 -5.721 -1.056 1.00 98.12 95 GLN A C 1
ATOM 733 O O . GLN A 1 95 ? 5.468 -6.212 -1.784 1.00 98.12 95 GLN A O 1
ATOM 738 N N . ALA A 1 96 ? 3.718 -4.835 -1.503 1.00 97.62 96 ALA A N 1
ATOM 739 C CA . ALA A 1 96 ? 3.664 -4.410 -2.901 1.00 97.62 96 ALA A CA 1
ATOM 740 C C . ALA A 1 96 ? 4.967 -3.737 -3.365 1.00 97.62 96 ALA A C 1
ATOM 742 O O . ALA A 1 96 ? 5.438 -4.011 -4.467 1.00 97.62 96 ALA A O 1
ATOM 743 N N . GLN A 1 97 ? 5.571 -2.892 -2.522 1.00 98.12 97 GLN A N 1
ATOM 744 C CA . GLN A 1 97 ? 6.886 -2.309 -2.793 1.00 98.12 97 GLN A CA 1
ATOM 745 C C . GLN A 1 97 ? 7.956 -3.392 -2.915 1.00 98.12 97 GLN A C 1
ATOM 747 O O . GLN A 1 97 ? 8.640 -3.457 -3.933 1.00 98.12 97 GLN A O 1
ATOM 752 N N . LYS A 1 98 ? 8.073 -4.256 -1.902 1.00 97.88 98 LYS A N 1
ATOM 753 C CA . LYS A 1 98 ? 9.094 -5.305 -1.865 1.00 97.88 98 LYS A CA 1
ATOM 754 C C . LYS A 1 98 ? 8.985 -6.248 -3.063 1.00 97.88 98 LYS A C 1
ATOM 756 O O . LYS A 1 98 ? 9.996 -6.638 -3.632 1.00 97.88 98 LYS A O 1
ATOM 761 N N . GLU A 1 99 ? 7.764 -6.614 -3.445 1.00 97.75 99 GLU A N 1
ATOM 762 C CA . GLU A 1 99 ? 7.513 -7.451 -4.618 1.00 97.75 99 GLU A CA 1
ATOM 763 C C . GLU A 1 99 ? 7.824 -6.722 -5.926 1.00 97.75 99 GLU A C 1
ATOM 765 O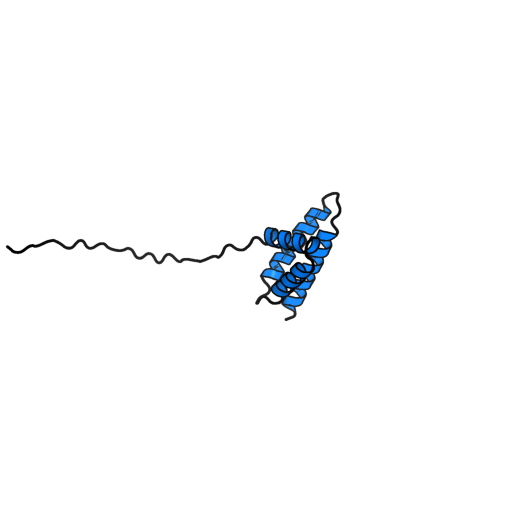 O . GLU A 1 99 ? 8.330 -7.357 -6.841 1.00 97.75 99 GLU A O 1
ATOM 770 N N . CYS A 1 100 ? 7.575 -5.414 -6.029 1.00 97.12 100 CYS A N 1
ATOM 771 C CA . CYS A 1 100 ? 7.976 -4.641 -7.204 1.00 97.12 100 CYS A CA 1
ATOM 772 C C . CYS A 1 100 ? 9.503 -4.575 -7.345 1.00 97.12 100 CYS A C 1
ATOM 774 O O . CYS A 1 100 ? 10.031 -4.822 -8.423 1.00 97.12 100 CYS A O 1
ATOM 776 N N . GLU A 1 101 ? 10.209 -4.273 -6.252 1.00 94.69 101 GLU A N 1
ATOM 777 C CA . GLU A 1 101 ? 11.671 -4.123 -6.225 1.00 94.69 101 GLU A CA 1
ATOM 778 C C . GLU A 1 101 ? 12.422 -5.446 -6.440 1.00 94.69 101 GLU A C 1
ATOM 780 O O . GLU A 1 101 ? 13.589 -5.435 -6.823 1.00 94.69 101 GLU A O 1
ATOM 785 N N . ALA A 1 102 ? 11.771 -6.584 -6.190 1.00 95.19 102 ALA A N 1
ATOM 786 C CA . ALA A 1 102 ? 12.343 -7.914 -6.388 1.00 95.19 102 ALA A CA 1
ATOM 787 C C . ALA A 1 102 ? 12.192 -8.459 -7.823 1.00 95.19 102 ALA A C 1
ATOM 789 O O . ALA A 1 102 ? 12.639 -9.579 -8.083 1.00 95.19 102 ALA A O 1
ATOM 790 N N . ARG A 1 103 ? 11.530 -7.721 -8.723 1.00 87.06 103 ARG A N 1
ATOM 791 C CA . ARG A 1 103 ? 11.316 -8.100 -10.130 1.00 87.06 103 ARG A CA 1
ATOM 792 C C . ARG A 1 103 ? 12.397 -7.536 -11.038 1.00 87.06 103 ARG A C 1
ATOM 794 O O . ARG A 1 103 ? 12.753 -8.268 -11.986 1.00 87.06 103 ARG A O 1
#

Secondary structure (DSSP, 8-state):
---------------------------HHHHHHHHHHHHHH-HHHHHHHHHHHHHSTTSHHHHHHHHHHHHHHHHHHTSSS--HHHHHHHHHHHHHHHHHHT-

pLDDT: mean 83.37, std 19.63, range [40.72, 98.12]

Foldseek 3Di:
DDDDDDDDPDPPPPDPPPPPPPPPPPQLLVVLVVLLVCVVPPVPVNVVVLVVCLVDPPNPSLVSNLVSLVVVLVVVVVDPDDCPSSVVSNVSSVVSSVSSVVD

Radius of gyration: 24.98 Å; chains: 1; bounding box: 28×59×83 Å